Protein AF-A0A841H5K5-F1 (afdb_monomer_lite)

Sequence (61 aa):
MLMEPRAVRRPRLEEHSGYTIQKQDHSRWWEVRDPAGELVCLTVYRRGAREVVRRLVFTAA

Secondary structure (DSSP, 8-state):
--PPPP-------EEETTEEEEE-TTSS-EEEE-TT--EEEEES-HHHHHHHHHHHHHHT-

Radius of gyration: 14.29 Å; chains: 1; bounding box: 44×38×18 Å

pLDDT: mean 82.34, std 16.78, range [45.91, 96.44]

Organism: NCBI:txid1639882

Foldseek 3Di:
DDDDPDPPPDWPWDDDPQWTWTDDPPDQWIFIAHNVRHTDDIDNDPVVNVVVSVVVVVVVD

Structure (mmCIF, N/CA/C/O backbone):
data_AF-A0A841H5K5-F1
#
_entry.id   AF-A0A841H5K5-F1
#
loop_
_atom_site.group_PDB
_atom_site.id
_atom_site.type_symbol
_atom_site.label_atom_id
_atom_site.label_alt_id
_atom_site.label_comp_id
_atom_site.label_asym_id
_atom_site.label_entity_id
_atom_site.label_seq_id
_atom_site.pdbx_PDB_ins_code
_atom_site.Cartn_x
_atom_site.Cartn_y
_atom_site.Cartn_z
_atom_site.occupancy
_atom_site.B_iso_or_equiv
_atom_site.auth_seq_id
_atom_site.auth_comp_id
_atom_site.auth_asym_id
_atom_site.auth_atom_id
_atom_site.pdbx_PDB_model_num
ATOM 1 N N . MET A 1 1 ? 29.925 -28.218 4.864 1.00 45.91 1 MET A N 1
ATOM 2 C CA . MET A 1 1 ? 29.618 -26.817 4.505 1.00 45.91 1 MET A CA 1
ATOM 3 C C . MET A 1 1 ? 28.162 -26.573 4.891 1.00 45.91 1 MET A C 1
ATOM 5 O O . MET A 1 1 ? 27.273 -26.963 4.149 1.00 45.91 1 MET A O 1
ATOM 9 N N . LEU A 1 2 ? 27.908 -26.090 6.109 1.00 48.56 2 LEU A N 1
ATOM 10 C CA . LEU A 1 2 ? 26.553 -25.757 6.563 1.00 48.56 2 LEU A CA 1
ATOM 11 C C . LEU A 1 2 ? 26.229 -24.363 6.020 1.00 48.56 2 LEU A C 1
ATOM 13 O O . LEU A 1 2 ? 26.918 -23.405 6.358 1.00 48.56 2 LEU A O 1
ATOM 17 N N . MET A 1 3 ? 25.249 -24.261 5.120 1.00 45.97 3 MET A N 1
ATOM 18 C CA . MET A 1 3 ? 24.709 -22.964 4.719 1.00 45.97 3 MET A CA 1
ATOM 19 C C . MET A 1 3 ? 23.829 -22.442 5.849 1.00 45.97 3 MET A C 1
ATOM 21 O O . MET A 1 3 ? 22.839 -23.078 6.206 1.00 45.97 3 MET A O 1
ATOM 25 N N . GLU A 1 4 ? 24.193 -21.294 6.412 1.00 56.16 4 GLU A N 1
ATOM 26 C CA . GLU A 1 4 ? 23.343 -20.600 7.374 1.00 56.16 4 GLU A CA 1
ATOM 27 C C . GLU A 1 4 ? 22.039 -20.150 6.691 1.00 56.16 4 GLU A C 1
ATOM 29 O O . GLU A 1 4 ? 22.075 -19.696 5.538 1.00 56.16 4 GLU A O 1
ATOM 34 N N . PRO A 1 5 ? 20.875 -20.255 7.358 1.00 57.03 5 PRO A N 1
ATOM 35 C CA . PRO A 1 5 ? 19.639 -19.721 6.814 1.00 57.03 5 PRO A CA 1
ATOM 36 C C . PRO A 1 5 ? 19.800 -18.210 6.647 1.00 57.03 5 PRO A C 1
ATOM 38 O O . PRO A 1 5 ? 20.039 -17.480 7.610 1.00 57.03 5 PRO A O 1
ATOM 41 N N . ARG A 1 6 ? 19.689 -17.735 5.400 1.00 56.44 6 ARG A N 1
ATOM 42 C CA . ARG A 1 6 ? 19.671 -16.303 5.083 1.00 56.44 6 ARG A CA 1
ATOM 43 C C . ARG A 1 6 ? 18.647 -15.641 5.996 1.00 56.44 6 ARG A C 1
ATOM 45 O O . ARG A 1 6 ? 17.472 -15.993 5.937 1.00 56.44 6 ARG A O 1
ATOM 52 N N . ALA A 1 7 ? 19.100 -14.710 6.835 1.00 53.00 7 ALA A N 1
ATOM 53 C CA . ALA A 1 7 ? 18.230 -13.932 7.702 1.00 53.00 7 ALA A CA 1
ATOM 54 C C . ALA A 1 7 ? 17.067 -13.384 6.866 1.00 53.00 7 ALA A C 1
ATOM 56 O O . ALA A 1 7 ? 17.279 -12.560 5.972 1.00 53.00 7 ALA A O 1
ATOM 57 N N . VAL A 1 8 ? 15.853 -13.880 7.126 1.00 54.69 8 VAL A N 1
ATOM 58 C CA . VAL A 1 8 ? 14.630 -13.352 6.524 1.00 54.69 8 VAL A CA 1
ATOM 59 C C . VAL A 1 8 ? 14.550 -11.907 6.986 1.00 54.69 8 VAL A C 1
ATOM 61 O O . VAL A 1 8 ? 14.279 -11.630 8.157 1.00 54.69 8 VAL A O 1
ATOM 64 N N . ARG A 1 9 ? 14.893 -10.975 6.093 1.00 56.09 9 ARG A N 1
ATOM 65 C CA . ARG A 1 9 ? 14.769 -9.551 6.374 1.00 56.09 9 ARG A CA 1
ATOM 66 C C . ARG A 1 9 ? 13.297 -9.312 6.656 1.00 56.09 9 ARG A C 1
ATOM 68 O O . ARG A 1 9 ? 12.460 -9.493 5.782 1.00 56.09 9 ARG A O 1
ATOM 75 N N . ARG A 1 10 ? 12.969 -8.976 7.904 1.00 57.44 10 ARG A N 1
ATOM 76 C CA . ARG A 1 10 ? 11.591 -8.637 8.247 1.00 57.44 10 ARG A CA 1
ATOM 77 C C . ARG A 1 10 ? 11.204 -7.417 7.408 1.00 57.44 10 ARG A C 1
ATOM 79 O O . ARG A 1 10 ? 11.951 -6.431 7.435 1.00 57.44 10 ARG A O 1
ATOM 86 N N . PRO A 1 11 ? 10.088 -7.465 6.665 1.00 61.56 11 PRO A N 1
ATOM 87 C CA . PRO A 1 11 ? 9.650 -6.323 5.889 1.00 61.56 11 PRO A CA 1
ATOM 88 C C . PRO A 1 11 ? 9.466 -5.137 6.832 1.00 61.56 11 PRO A C 1
ATOM 90 O O . PRO A 1 11 ? 8.897 -5.265 7.918 1.00 61.56 11 PRO A O 1
ATOM 93 N N . ARG A 1 12 ? 9.983 -3.974 6.433 1.00 61.50 12 ARG A N 1
ATOM 94 C CA . ARG A 1 12 ? 9.783 -2.734 7.182 1.00 61.50 12 ARG A CA 1
ATOM 95 C C . ARG A 1 12 ? 8.319 -2.325 7.022 1.00 61.50 12 ARG A C 1
ATOM 97 O O . ARG A 1 12 ? 7.969 -1.720 6.014 1.00 61.50 12 ARG A O 1
ATOM 104 N N . LEU A 1 13 ? 7.495 -2.720 7.986 1.00 65.31 13 LEU A N 1
ATOM 105 C CA . LEU A 1 13 ? 6.073 -2.406 8.047 1.00 65.31 13 LEU A CA 1
ATOM 106 C C . LEU A 1 13 ? 5.889 -0.989 8.596 1.00 65.31 13 LEU A C 1
ATOM 108 O O . LEU A 1 13 ? 6.461 -0.633 9.627 1.00 65.31 13 LEU A O 1
ATOM 112 N N . GLU A 1 14 ? 5.108 -0.182 7.887 1.00 75.50 14 GLU A N 1
ATOM 113 C CA . GLU A 1 14 ? 4.571 1.077 8.404 1.00 75.50 14 GLU A CA 1
ATOM 114 C C . GLU A 1 14 ? 3.074 0.903 8.607 1.00 75.50 14 GLU A C 1
ATOM 116 O O . GLU A 1 14 ? 2.351 0.656 7.639 1.00 75.50 14 GLU A O 1
ATOM 121 N N . GLU A 1 15 ? 2.628 1.039 9.852 1.00 70.50 15 GLU A N 1
ATOM 122 C CA . GLU A 1 15 ? 1.211 1.004 10.195 1.00 70.50 15 GLU A CA 1
ATOM 123 C C . GLU A 1 15 ? 0.668 2.426 10.298 1.00 70.50 15 GLU A C 1
ATOM 125 O O . GLU A 1 15 ? 1.183 3.266 11.039 1.00 70.50 15 GLU A O 1
ATOM 130 N N . HIS A 1 16 ? -0.378 2.701 9.529 1.00 73.81 16 HIS A N 1
ATOM 131 C CA . HIS A 1 16 ? -1.047 3.991 9.504 1.00 73.81 16 HIS A CA 1
ATOM 132 C C . HIS A 1 16 ? -2.555 3.759 9.484 1.00 73.81 16 HIS A C 1
ATOM 134 O O . HIS A 1 16 ? -3.113 3.371 8.461 1.00 73.81 16 HIS A O 1
ATOM 140 N N . SER A 1 17 ? -3.211 3.993 10.625 1.00 77.81 17 SER A N 1
ATOM 141 C CA . SER A 1 17 ? -4.673 3.887 10.762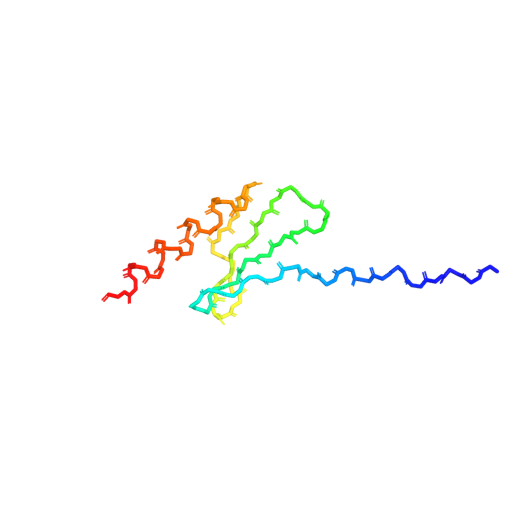 1.00 77.81 17 SER A CA 1
ATOM 142 C C . SER A 1 17 ? -5.242 2.541 10.280 1.00 77.81 17 SER A C 1
ATOM 144 O O . SER A 1 17 ? -6.280 2.500 9.628 1.00 77.81 17 SER A O 1
ATOM 146 N N . GLY A 1 18 ? -4.530 1.444 10.559 1.00 87.44 18 GLY A N 1
ATOM 147 C CA . GLY A 1 18 ? -4.907 0.083 10.160 1.00 87.44 18 GLY A CA 1
ATOM 148 C C . GLY A 1 18 ? -4.485 -0.323 8.742 1.00 87.44 18 GLY A C 1
ATOM 149 O O . GLY A 1 18 ? -4.541 -1.502 8.419 1.00 87.44 18 GLY A O 1
ATOM 150 N N . TYR A 1 19 ? -4.010 0.608 7.911 1.00 93.69 19 TYR A N 1
ATOM 151 C CA . TYR A 1 19 ? -3.367 0.263 6.645 1.00 93.69 19 TYR A CA 1
ATOM 152 C C . TYR A 1 19 ? -1.900 -0.088 6.870 1.00 93.69 19 TYR A C 1
ATOM 154 O O . TYR A 1 19 ? -1.207 0.560 7.662 1.00 93.69 19 TYR A O 1
ATOM 162 N N . THR A 1 20 ? -1.406 -1.062 6.108 1.00 95.62 20 THR A N 1
ATOM 163 C CA . THR A 1 20 ? 0.003 -1.462 6.130 1.00 95.62 20 THR A CA 1
ATOM 164 C C . THR A 1 20 ? 0.682 -1.101 4.818 1.00 95.62 20 THR A C 1
ATOM 166 O O . THR A 1 20 ? 0.149 -1.338 3.734 1.00 95.62 20 THR A O 1
ATOM 169 N N . ILE A 1 21 ? 1.876 -0.512 4.911 1.00 95.31 21 ILE A N 1
ATOM 170 C CA . ILE A 1 21 ? 2.755 -0.291 3.761 1.00 95.31 21 ILE A CA 1
ATOM 171 C C . ILE A 1 21 ? 3.929 -1.261 3.855 1.00 95.31 21 ILE A C 1
ATOM 173 O O . ILE A 1 21 ? 4.664 -1.257 4.845 1.00 95.31 21 ILE A O 1
ATOM 177 N N . GLN A 1 22 ? 4.131 -2.063 2.810 1.00 94.94 22 GLN A N 1
ATOM 178 C CA . GLN A 1 22 ? 5.181 -3.079 2.750 1.00 94.94 22 GLN A CA 1
ATOM 179 C C . GLN A 1 22 ? 6.038 -2.930 1.490 1.00 94.94 22 GLN A C 1
ATOM 181 O O . GLN A 1 22 ? 5.532 -2.804 0.375 1.00 94.94 22 GLN A O 1
ATOM 186 N N . LYS A 1 23 ? 7.365 -2.987 1.654 1.00 94.44 23 LYS A N 1
ATOM 187 C CA . LYS A 1 23 ? 8.295 -3.142 0.532 1.00 94.44 23 LYS A CA 1
ATOM 188 C C . LYS A 1 23 ? 8.446 -4.624 0.196 1.00 94.44 23 LYS A C 1
ATOM 190 O O . LYS A 1 23 ? 8.822 -5.393 1.072 1.00 94.44 23 LYS A O 1
ATOM 195 N N . GLN A 1 24 ? 8.224 -4.994 -1.062 1.00 91.69 24 GLN A N 1
ATOM 196 C CA . GLN A 1 24 ? 8.518 -6.347 -1.536 1.00 91.69 24 GLN A CA 1
ATOM 197 C C . GLN A 1 24 ? 10.020 -6.510 -1.804 1.00 91.69 24 GLN A C 1
ATOM 199 O O . GLN A 1 24 ? 10.606 -5.705 -2.534 1.00 91.69 24 GLN A O 1
ATOM 204 N N . ASP A 1 25 ? 10.636 -7.537 -1.212 1.00 82.50 25 ASP A N 1
ATOM 205 C CA . ASP A 1 25 ? 12.096 -7.733 -1.200 1.00 82.50 25 ASP A CA 1
ATOM 206 C C . ASP A 1 25 ? 12.692 -7.961 -2.596 1.00 82.50 25 ASP A C 1
ATOM 208 O O . ASP A 1 25 ? 13.772 -7.459 -2.909 1.00 82.50 25 ASP A O 1
ATOM 212 N N . HIS A 1 26 ? 11.972 -8.674 -3.463 1.00 87.75 26 HIS A N 1
ATOM 213 C CA . HIS A 1 26 ? 12.431 -9.029 -4.811 1.00 87.75 26 HIS A CA 1
ATOM 214 C C . HIS A 1 26 ? 11.821 -8.164 -5.918 1.00 87.75 26 HIS A C 1
ATOM 216 O O . HIS A 1 26 ? 11.970 -8.468 -7.100 1.00 87.75 26 HIS A O 1
ATOM 222 N N . SER A 1 27 ? 11.168 -7.061 -5.547 1.00 88.69 27 SER A N 1
ATOM 223 C CA . SER A 1 27 ? 10.408 -6.242 -6.486 1.00 88.69 27 SER A CA 1
ATOM 224 C C . SER A 1 27 ? 10.661 -4.752 -6.306 1.00 88.69 27 SER A C 1
ATOM 226 O O . SER A 1 27 ? 11.106 -4.264 -5.268 1.00 88.69 27 SER A O 1
ATOM 228 N N . ARG A 1 28 ? 10.337 -3.966 -7.337 1.00 90.19 28 ARG A N 1
ATOM 229 C CA . ARG A 1 28 ? 10.465 -2.498 -7.290 1.00 90.19 28 ARG A CA 1
ATOM 230 C C . ARG A 1 28 ? 9.250 -1.795 -6.691 1.00 90.19 28 ARG A C 1
ATOM 232 O O . ARG A 1 28 ? 9.366 -0.631 -6.326 1.00 90.19 28 ARG A O 1
ATOM 239 N N . TRP A 1 29 ? 8.148 -2.502 -6.473 1.00 94.44 29 TRP A N 1
ATOM 240 C CA . TRP A 1 29 ? 6.933 -1.926 -5.906 1.00 94.44 29 TRP A CA 1
ATOM 241 C C . TRP A 1 29 ? 6.865 -1.990 -4.376 1.00 94.44 29 TRP A C 1
ATOM 243 O O . TRP A 1 29 ? 7.650 -2.671 -3.710 1.00 94.44 29 TRP A O 1
ATOM 253 N N . TRP A 1 30 ? 5.945 -1.194 -3.857 1.00 95.94 30 TRP A N 1
ATOM 254 C CA . TRP A 1 30 ? 5.443 -1.098 -2.501 1.00 95.94 30 TRP A CA 1
ATOM 255 C C . TRP A 1 30 ? 3.967 -1.481 -2.542 1.00 95.94 30 TRP A C 1
ATOM 257 O O . TRP A 1 30 ? 3.265 -1.101 -3.482 1.00 95.94 30 TRP A O 1
ATOM 267 N N . GLU A 1 31 ? 3.522 -2.209 -1.530 1.00 96.44 31 GLU A N 1
ATOM 268 C CA . GLU A 1 31 ? 2.131 -2.615 -1.352 1.00 96.44 31 GLU A CA 1
ATOM 269 C C . GLU A 1 31 ? 1.489 -1.772 -0.263 1.00 96.44 31 GLU A C 1
ATOM 271 O O . GLU A 1 31 ? 2.122 -1.496 0.757 1.00 96.44 31 GLU A O 1
ATOM 276 N N . VAL A 1 32 ? 0.238 -1.385 -0.489 1.00 95.75 32 VAL A N 1
ATOM 277 C CA . VAL A 1 32 ? -0.666 -0.892 0.547 1.00 95.75 32 VAL A CA 1
ATOM 278 C C . VAL A 1 32 ? -1.738 -1.947 0.746 1.00 95.75 32 VAL A C 1
ATOM 280 O O . VAL A 1 32 ? -2.415 -2.305 -0.222 1.00 95.75 32 VAL A O 1
ATOM 283 N N . ARG A 1 33 ? -1.896 -2.426 1.978 1.00 95.88 33 ARG A N 1
ATOM 284 C CA . ARG A 1 33 ? -2.976 -3.338 2.357 1.00 95.88 33 ARG A CA 1
ATOM 285 C C . ARG A 1 33 ? -3.888 -2.697 3.388 1.00 95.88 33 ARG A C 1
ATOM 287 O O . ARG A 1 33 ? -3.427 -1.871 4.178 1.00 95.88 33 ARG A O 1
ATOM 294 N N . ASP A 1 34 ? -5.162 -3.049 3.341 1.00 93.69 34 ASP A N 1
ATOM 295 C CA . ASP A 1 34 ? -6.165 -2.601 4.306 1.00 93.69 34 ASP A CA 1
ATOM 296 C C . ASP A 1 34 ? -6.070 -3.378 5.641 1.00 93.69 34 ASP A C 1
ATOM 298 O O . ASP A 1 34 ? -5.229 -4.278 5.768 1.00 93.69 34 ASP A O 1
ATOM 302 N N . PRO A 1 35 ? -6.908 -3.055 6.648 1.00 92.25 35 PRO A N 1
ATOM 303 C CA . PRO A 1 35 ? -6.919 -3.776 7.922 1.00 92.25 35 PRO A CA 1
ATOM 304 C C . PRO A 1 35 ? -7.312 -5.258 7.823 1.00 92.25 35 PRO A C 1
ATOM 306 O O . PRO A 1 35 ? -6.992 -6.023 8.730 1.00 92.25 35 PRO A O 1
ATOM 309 N N . ALA A 1 36 ? -8.004 -5.675 6.757 1.00 93.50 36 ALA A N 1
ATOM 310 C CA . ALA A 1 36 ? -8.323 -7.079 6.496 1.00 93.50 36 ALA A CA 1
ATOM 311 C C . ALA A 1 36 ? -7.147 -7.831 5.840 1.00 93.50 36 ALA A C 1
ATOM 313 O O . ALA A 1 36 ? -7.174 -9.056 5.737 1.00 93.50 36 ALA A O 1
ATOM 314 N N . GLY A 1 37 ? -6.092 -7.114 5.442 1.00 92.50 37 GLY A N 1
ATOM 315 C CA . GLY A 1 37 ? -4.922 -7.659 4.760 1.00 92.50 37 GLY A CA 1
ATOM 316 C C . GLY A 1 37 ? -5.048 -7.672 3.236 1.00 92.50 37 GLY A C 1
ATOM 317 O O . GLY A 1 37 ? -4.129 -8.156 2.561 1.00 92.50 37 GLY A O 1
ATOM 318 N N . GLU A 1 38 ? -6.125 -7.113 2.685 1.00 95.75 38 GLU A N 1
ATOM 319 C CA . GLU A 1 38 ? -6.395 -7.106 1.250 1.00 95.75 38 GLU A CA 1
ATOM 320 C C . GLU A 1 38 ? -5.560 -6.049 0.527 1.00 95.75 38 GLU A C 1
ATOM 322 O O . GLU A 1 38 ? -5.278 -4.970 1.051 1.00 95.75 38 GLU A O 1
ATOM 327 N N . LEU A 1 39 ? -5.128 -6.364 -0.697 1.00 95.31 39 LEU A N 1
ATOM 328 C CA . LEU A 1 39 ? -4.292 -5.469 -1.494 1.00 95.31 39 LEU A CA 1
ATOM 329 C C . LEU A 1 39 ? -5.122 -4.308 -2.056 1.00 95.31 39 LEU A C 1
ATOM 331 O O . LEU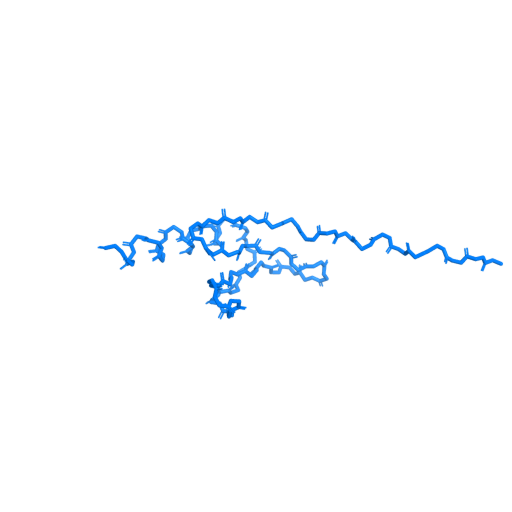 A 1 39 ? -5.996 -4.508 -2.894 1.00 95.31 39 LEU A O 1
ATOM 335 N N . VAL A 1 40 ? -4.773 -3.081 -1.670 1.00 95.25 40 VAL A N 1
ATOM 336 C CA . VAL A 1 40 ? -5.463 -1.858 -2.109 1.00 95.25 40 VAL A CA 1
ATOM 337 C C . VAL A 1 40 ? -4.698 -1.133 -3.213 1.00 95.25 40 VAL A C 1
ATOM 339 O O . VAL A 1 40 ? -5.292 -0.584 -4.139 1.00 95.25 40 VAL A O 1
ATOM 342 N N . CYS A 1 41 ? -3.365 -1.086 -3.125 1.00 96.00 41 CYS A N 1
ATOM 343 C CA . CYS A 1 41 ? -2.548 -0.345 -4.084 1.00 96.00 41 CYS A CA 1
ATOM 344 C C . CYS A 1 41 ? -1.153 -0.949 -4.258 1.00 96.00 41 CYS A C 1
ATOM 346 O O . CYS A 1 41 ? -0.508 -1.356 -3.290 1.00 96.00 41 CYS A O 1
ATOM 348 N N . LEU A 1 42 ? -0.665 -0.915 -5.501 1.00 96.25 42 LEU A N 1
ATOM 349 C CA . LEU A 1 42 ? 0.730 -1.141 -5.861 1.00 96.25 42 LEU A CA 1
ATOM 350 C C . LEU A 1 42 ? 1.333 0.139 -6.429 1.00 96.25 42 LEU A C 1
ATOM 352 O O . LEU A 1 42 ? 0.767 0.780 -7.313 1.00 96.25 42 LEU A O 1
ATOM 356 N N . THR A 1 43 ? 2.524 0.498 -5.960 1.00 96.06 43 THR A N 1
ATOM 357 C CA . THR A 1 43 ? 3.245 1.658 -6.489 1.00 96.06 43 THR A CA 1
ATOM 358 C C . THR A 1 43 ? 4.746 1.470 -6.407 1.00 96.06 43 THR A C 1
ATOM 360 O O . THR A 1 43 ? 5.267 0.849 -5.490 1.00 96.06 43 THR A O 1
ATOM 363 N N . VAL A 1 44 ? 5.485 2.026 -7.359 1.00 96.19 44 VAL A N 1
ATOM 364 C CA . VAL A 1 44 ? 6.952 1.932 -7.377 1.00 96.19 44 VAL A CA 1
ATOM 365 C C . VAL A 1 44 ? 7.631 2.870 -6.372 1.00 96.19 44 VAL A C 1
ATOM 367 O O . VAL A 1 44 ? 8.801 2.679 -6.047 1.00 96.19 44 VAL A O 1
ATOM 370 N N . TYR A 1 45 ? 6.904 3.843 -5.811 1.00 94.81 45 TYR A N 1
ATOM 371 C CA . TYR A 1 45 ? 7.458 4.831 -4.883 1.00 94.81 45 TYR A CA 1
ATOM 372 C C . TYR A 1 45 ? 6.789 4.777 -3.506 1.00 94.81 45 TYR A C 1
ATOM 374 O O . TYR A 1 45 ? 5.578 4.952 -3.389 1.00 94.81 45 TYR A O 1
ATOM 382 N N . ARG A 1 46 ? 7.595 4.691 -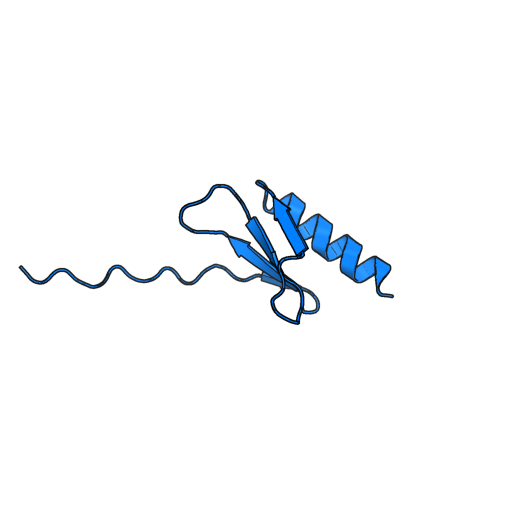2.435 1.00 93.44 46 ARG A N 1
ATOM 383 C CA . ARG A 1 46 ? 7.121 4.727 -1.033 1.00 93.44 46 ARG A CA 1
ATOM 384 C C . ARG A 1 46 ? 6.233 5.937 -0.741 1.00 93.44 46 ARG A C 1
ATOM 386 O O . ARG A 1 46 ? 5.244 5.836 -0.026 1.00 93.44 46 ARG A O 1
ATOM 393 N N . ARG A 1 47 ? 6.587 7.100 -1.300 1.00 95.38 47 ARG A N 1
ATOM 394 C CA . ARG A 1 47 ? 5.808 8.336 -1.136 1.00 95.38 47 ARG A CA 1
ATOM 395 C C . ARG A 1 47 ? 4.399 8.198 -1.715 1.00 95.38 47 ARG A C 1
ATOM 397 O O . ARG A 1 47 ? 3.468 8.698 -1.099 1.00 95.38 47 ARG A O 1
ATOM 404 N N . GLY A 1 48 ? 4.251 7.494 -2.840 1.00 95.56 48 GLY A N 1
ATOM 405 C CA . GLY A 1 48 ? 2.948 7.184 -3.425 1.00 95.56 48 GLY A CA 1
ATOM 406 C C . GLY A 1 48 ? 2.100 6.326 -2.489 1.00 95.56 48 GLY A C 1
ATOM 407 O O . GLY A 1 48 ? 0.945 6.649 -2.253 1.00 95.56 48 GLY A O 1
ATOM 408 N N . ALA A 1 49 ? 2.695 5.305 -1.866 1.00 95.25 49 ALA A N 1
ATOM 409 C CA . ALA A 1 49 ? 1.986 4.437 -0.925 1.00 95.25 49 ALA A CA 1
ATOM 410 C C . ALA A 1 49 ? 1.479 5.229 0.295 1.00 95.25 49 ALA A C 1
ATOM 412 O O . ALA A 1 49 ? 0.322 5.109 0.687 1.00 95.25 49 ALA A O 1
ATOM 413 N N . ARG A 1 50 ? 2.318 6.119 0.843 1.00 94.69 50 ARG A N 1
ATOM 414 C CA . ARG A 1 50 ?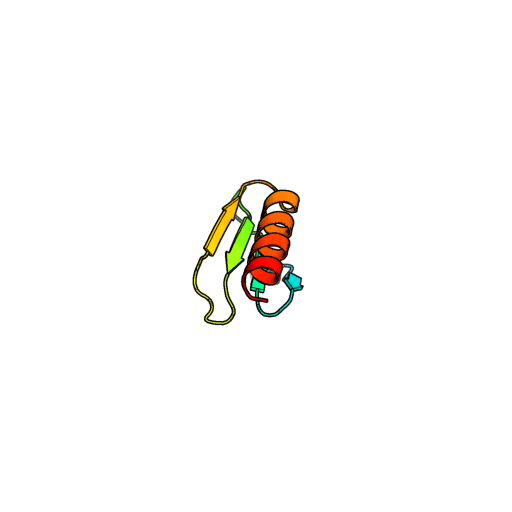 1.937 7.001 1.962 1.00 94.69 50 ARG A CA 1
ATOM 415 C C . ARG A 1 50 ? 0.843 8.001 1.582 1.00 94.69 50 ARG A C 1
ATOM 417 O O . ARG A 1 50 ? -0.011 8.308 2.407 1.00 94.69 50 ARG A O 1
ATOM 424 N N . GLU A 1 51 ? 0.874 8.519 0.355 1.00 95.62 51 GLU A N 1
ATOM 425 C CA . GLU A 1 51 ? -0.168 9.408 -0.175 1.00 95.62 51 GLU A CA 1
ATOM 426 C C . GLU A 1 51 ? -1.519 8.693 -0.274 1.00 95.62 51 GLU A C 1
ATOM 428 O O . GLU A 1 51 ? -2.530 9.255 0.139 1.00 95.62 51 GLU A O 1
ATOM 433 N N . VAL A 1 52 ? -1.528 7.450 -0.766 1.00 94.56 52 VAL A N 1
ATOM 434 C CA . VAL A 1 52 ? -2.735 6.615 -0.852 1.00 94.56 52 VAL A CA 1
ATOM 435 C C . VAL A 1 52 ? 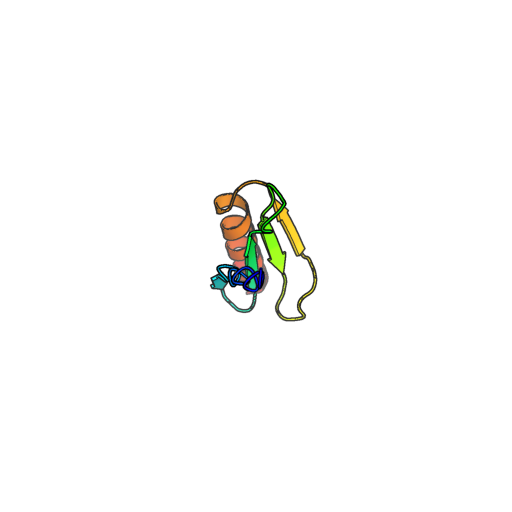-3.349 6.424 0.528 1.00 94.56 52 VAL A C 1
ATOM 437 O O . VAL A 1 52 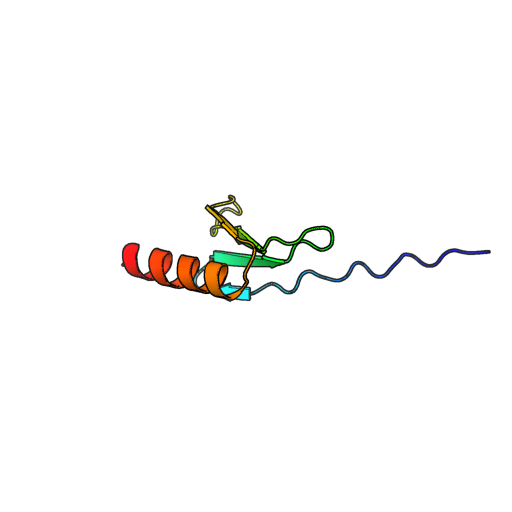? -4.518 6.753 0.708 1.00 94.56 52 VAL A O 1
ATOM 440 N N . VAL A 1 53 ? -2.561 5.999 1.521 1.00 94.88 53 VAL A N 1
ATOM 441 C CA . VAL A 1 53 ? -3.072 5.831 2.889 1.00 94.88 53 VAL A CA 1
ATOM 442 C C . VAL A 1 53 ? -3.633 7.143 3.438 1.00 94.88 53 VAL A C 1
ATOM 444 O O . VAL A 1 53 ? -4.737 7.148 3.973 1.00 94.88 53 VAL A O 1
ATOM 447 N N . ARG A 1 54 ? -2.937 8.276 3.251 1.00 93.56 54 ARG A N 1
ATOM 448 C CA . ARG A 1 54 ? -3.441 9.580 3.718 1.00 93.56 54 ARG A CA 1
ATOM 449 C C . ARG A 1 54 ? -4.819 9.906 3.136 1.00 93.56 54 ARG A C 1
ATOM 451 O O . ARG A 1 54 ? -5.673 10.405 3.859 1.00 93.56 54 ARG A O 1
ATOM 458 N N . ARG A 1 55 ? -5.030 9.635 1.845 1.00 93.19 55 ARG A N 1
ATOM 459 C CA . ARG A 1 55 ? -6.305 9.901 1.164 1.00 93.19 55 ARG A CA 1
ATOM 460 C C . ARG A 1 55 ? -7.403 8.945 1.609 1.00 93.19 55 ARG A C 1
ATOM 462 O O . ARG A 1 55 ? -8.498 9.404 1.892 1.00 93.19 55 ARG A O 1
ATOM 469 N N . LEU A 1 56 ? -7.105 7.652 1.726 1.00 90.50 56 LEU A N 1
ATOM 470 C CA . LEU A 1 56 ? -8.080 6.648 2.165 1.00 90.50 56 LEU A CA 1
ATOM 471 C C . LEU A 1 56 ? -8.559 6.899 3.597 1.00 90.50 56 LEU A C 1
ATOM 473 O O . LEU A 1 56 ? -9.751 6.805 3.867 1.00 90.50 56 LEU A O 1
ATOM 477 N N . VAL A 1 57 ? -7.648 7.281 4.496 1.00 87.31 57 VAL A N 1
ATOM 478 C CA . VAL A 1 57 ? -7.997 7.657 5.874 1.00 87.31 57 VAL A CA 1
ATOM 479 C C . VAL A 1 57 ? -8.862 8.916 5.903 1.00 87.31 57 VAL A C 1
ATOM 481 O O . VAL A 1 57 ? -9.791 8.989 6.696 1.00 87.31 57 VAL A O 1
ATOM 484 N N . PHE A 1 58 ? -8.584 9.893 5.036 1.00 79.94 58 PHE A N 1
ATOM 485 C CA . PHE A 1 58 ? -9.377 11.120 4.960 1.00 79.94 58 PHE A CA 1
ATOM 486 C C . PHE A 1 58 ? -10.778 10.890 4.378 1.00 79.94 58 PHE A C 1
ATOM 488 O O . PHE A 1 58 ? -11.724 11.519 4.823 1.00 79.94 58 PHE A O 1
ATOM 495 N N . THR A 1 59 ? -10.928 10.002 3.393 1.00 73.06 59 THR A N 1
ATOM 496 C CA . THR A 1 59 ? -12.232 9.705 2.776 1.00 73.06 59 THR A CA 1
ATOM 497 C C . THR A 1 59 ? -13.138 8.849 3.666 1.00 73.06 59 THR A C 1
ATOM 499 O O . THR A 1 59 ? -14.349 8.867 3.483 1.00 73.06 59 THR A O 1
ATOM 502 N N . ALA A 1 60 ? -12.576 8.093 4.612 1.00 60.34 60 ALA A N 1
ATOM 503 C CA . ALA A 1 60 ? -13.341 7.260 5.541 1.00 60.34 60 ALA A CA 1
ATOM 504 C C . ALA A 1 60 ? -13.894 8.019 6.771 1.00 60.34 60 ALA A C 1
ATOM 506 O O . ALA A 1 60 ? -14.528 7.389 7.617 1.00 60.34 60 ALA A O 1
ATOM 507 N N . ALA A 1 61 ? -13.635 9.327 6.883 1.00 50.03 61 ALA A N 1
ATOM 508 C CA . ALA A 1 61 ? -14.120 10.215 7.945 1.00 50.03 61 ALA A CA 1
ATOM 509 C C . ALA A 1 61 ? -15.255 11.113 7.435 1.00 50.03 61 ALA A C 1
ATOM 511 O O . ALA A 1 61 ? -16.172 11.390 8.240 1.00 50.03 61 ALA A O 1
#